Protein AF-A0A5K1A0P1-F1 (afdb_monomer)

Sequence (127 aa):
GPGVVVLVLSWIITLYTLWQMVEMHEMVPGKRFNRYHELGQYAFGEKLGLYIVVPQQLVVEVGVNIVYMVTGGKSLKKFHDTVCPNCKDIRLTYFIFIFASCHFVLSQLPNFNSISGVSLAAAVMSL

Organism: NCBI:txid210225

Mean predicted aligned error: 7.68 Å

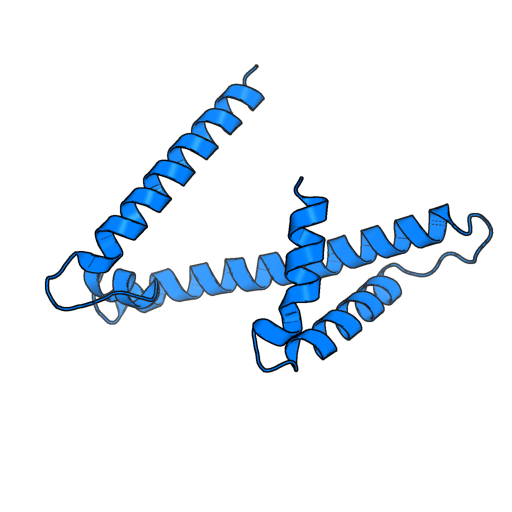InterPro domains:
  IPR013057 Amino acid transporter, transmembrane domain [PF01490] (2-127)

pLDDT: mean 85.06, std 8.01, range [60.72, 96.19]

Foldseek 3Di:
DVVVVVVVVVVVVVVVVVVVVVCLQCVDPPDGDPDQLSSQCVVPNVPPSNVVPVVVVVVVVVVVVVCCLLVQLVVVLVVVCVVCVPDDRDDSVVSSVVVVVVVVVVVPPPDPVVCVVVVVVVVVVVD

Structure (mmCIF, N/CA/C/O backbone):
data_AF-A0A5K1A0P1-F1
#
_entry.id   AF-A0A5K1A0P1-F1
#
loop_
_atom_site.group_PDB
_atom_site.id
_atom_site.type_symbol
_atom_site.label_atom_id
_atom_site.label_alt_id
_atom_site.label_comp_id
_atom_site.label_asym_id
_atom_site.label_entity_id
_atom_site.label_seq_id
_atom_site.pdbx_PDB_ins_code
_atom_site.Cartn_x
_atom_site.Cartn_y
_atom_site.Cartn_z
_atom_site.occupancy
_atom_site.B_iso_or_equiv
_atom_site.auth_seq_id
_atom_site.auth_comp_id
_atom_site.auth_asym_id
_atom_site.auth_atom_id
_atom_site.pdbx_PDB_model_num
ATOM 1 N N . GLY A 1 1 ? -13.623 18.992 -11.807 1.00 87.44 1 GLY A N 1
ATOM 2 C CA . GLY A 1 1 ? -12.837 19.876 -10.916 1.00 87.44 1 GLY A CA 1
ATOM 3 C C . GLY A 1 1 ? -11.395 19.397 -10.819 1.00 87.44 1 GLY A C 1
ATOM 4 O O . GLY A 1 1 ? -11.119 18.317 -11.334 1.00 87.44 1 GLY A O 1
ATOM 5 N N . PRO A 1 2 ? -10.491 20.144 -10.159 1.00 92.38 2 PRO A N 1
ATOM 6 C CA . PRO A 1 2 ? -9.060 19.818 -10.099 1.00 92.38 2 PRO A CA 1
ATOM 7 C C . PRO A 1 2 ? -8.776 18.432 -9.500 1.00 92.38 2 PRO A C 1
ATOM 9 O O . PRO A 1 2 ? -7.917 17.722 -10.006 1.00 92.38 2 PRO A O 1
ATOM 12 N N . GLY A 1 3 ? -9.561 17.984 -8.510 1.00 93.94 3 GLY A N 1
ATOM 13 C CA . GLY A 1 3 ? -9.422 16.635 -7.944 1.00 93.94 3 GLY A CA 1
ATOM 14 C C . GLY A 1 3 ? -9.668 15.510 -8.958 1.00 93.94 3 GLY A C 1
ATOM 15 O O . GLY A 1 3 ? -8.906 14.553 -9.008 1.00 93.94 3 GLY A O 1
ATOM 16 N N . VAL A 1 4 ? -10.675 15.655 -9.826 1.00 94.94 4 VAL A N 1
ATOM 17 C CA . VAL A 1 4 ? -10.962 14.668 -10.886 1.00 94.94 4 VAL A CA 1
ATOM 18 C C . VAL A 1 4 ? -9.819 14.617 -11.898 1.00 94.94 4 VAL A C 1
ATOM 20 O O . VAL A 1 4 ? -9.417 13.536 -12.310 1.00 94.94 4 VAL A O 1
ATOM 23 N N . VAL A 1 5 ? -9.255 15.775 -12.255 1.00 95.56 5 VAL A N 1
ATOM 24 C CA . VAL A 1 5 ? -8.111 15.853 -13.176 1.00 95.56 5 VAL A CA 1
ATOM 25 C C . VAL A 1 5 ? -6.899 15.121 -12.598 1.00 95.56 5 VAL A C 1
ATOM 27 O O . VAL A 1 5 ? -6.297 14.308 -13.291 1.00 95.56 5 VAL A O 1
ATOM 30 N N . VAL A 1 6 ? -6.571 15.347 -11.321 1.00 96.19 6 VAL A N 1
ATOM 31 C CA . VAL A 1 6 ? -5.452 14.660 -10.653 1.00 96.19 6 VAL A CA 1
ATOM 32 C C . VAL A 1 6 ? -5.684 13.150 -10.576 1.00 96.19 6 VAL A C 1
ATOM 34 O O . VAL A 1 6 ? -4.758 12.389 -10.842 1.00 96.19 6 VAL A O 1
ATOM 37 N N . LEU A 1 7 ? -6.908 12.703 -10.276 1.00 95.19 7 LEU A N 1
ATOM 38 C CA . LEU A 1 7 ? -7.235 11.274 -10.243 1.00 95.19 7 LEU A CA 1
ATOM 39 C C . LEU A 1 7 ? -7.059 10.621 -11.618 1.00 95.19 7 LEU A C 1
ATOM 41 O O . LEU A 1 7 ? -6.382 9.600 -11.720 1.00 95.19 7 LEU A O 1
ATOM 45 N N . VAL A 1 8 ? -7.584 11.237 -12.680 1.00 95.88 8 VAL A N 1
ATOM 46 C CA . VAL A 1 8 ? -7.430 10.726 -14.051 1.00 95.88 8 VAL A CA 1
ATOM 47 C C . VAL A 1 8 ? -5.957 10.680 -14.459 1.00 95.88 8 VAL A C 1
ATOM 49 O O . VAL A 1 8 ? -5.499 9.663 -14.972 1.00 95.88 8 VAL A O 1
ATOM 52 N N . LEU A 1 9 ? -5.189 11.737 -14.182 1.00 95.94 9 LEU A N 1
ATOM 53 C CA . LEU A 1 9 ? -3.753 11.764 -14.469 1.00 95.94 9 LEU A CA 1
ATOM 54 C C . LEU A 1 9 ? -2.991 10.687 -13.694 1.00 95.94 9 LEU A C 1
ATOM 56 O O . LEU A 1 9 ? -2.176 9.986 -14.285 1.00 95.94 9 LEU A O 1
ATOM 60 N N . SER A 1 10 ? -3.272 10.521 -12.398 1.00 95.06 10 SER A N 1
ATOM 61 C CA . SER A 1 10 ? -2.634 9.483 -11.583 1.00 95.06 10 SER A CA 1
ATOM 62 C C . SER A 1 10 ? -2.888 8.091 -12.154 1.00 95.06 10 SER A C 1
ATOM 64 O O . SER A 1 10 ? -1.951 7.314 -12.297 1.00 95.06 10 SER A O 1
ATOM 66 N N . TRP A 1 11 ? -4.119 7.818 -12.586 1.00 95.50 11 TRP A N 1
ATOM 67 C CA . TRP A 1 11 ? -4.496 6.544 -13.180 1.00 95.50 11 TRP A CA 1
ATOM 68 C C . TRP A 1 11 ? -3.784 6.287 -14.514 1.00 95.50 11 TRP A C 1
ATOM 70 O O . TRP A 1 11 ? -3.254 5.196 -14.717 1.00 95.50 11 TRP A O 1
ATOM 80 N N . ILE A 1 12 ? -3.688 7.297 -15.389 1.00 96.19 12 ILE A N 1
ATOM 81 C CA . ILE A 1 12 ? -2.927 7.203 -16.648 1.00 96.19 12 ILE A CA 1
ATOM 82 C C . ILE A 1 12 ? -1.452 6.897 -16.364 1.00 96.19 12 ILE A C 1
ATOM 84 O O . ILE A 1 12 ? -0.882 6.000 -16.983 1.00 96.19 12 ILE A O 1
ATOM 88 N N . ILE A 1 13 ? -0.840 7.611 -15.414 1.00 95.75 13 ILE A N 1
ATOM 89 C CA . ILE A 1 13 ? 0.558 7.390 -15.026 1.00 95.75 13 ILE A CA 1
ATOM 90 C C . ILE A 1 13 ? 0.738 5.970 -14.482 1.00 95.75 13 ILE A C 1
ATOM 92 O O . ILE A 1 13 ? 1.684 5.294 -14.875 1.00 95.75 13 ILE A O 1
ATOM 96 N N . THR A 1 14 ? -0.169 5.490 -13.627 1.00 94.25 14 THR A N 1
ATOM 97 C CA . THR A 1 14 ? -0.127 4.121 -13.094 1.00 94.25 14 THR A CA 1
ATOM 98 C C . THR A 1 14 ? -0.234 3.072 -14.197 1.00 94.25 14 THR A C 1
ATOM 100 O O . THR A 1 14 ? 0.529 2.111 -14.193 1.00 94.25 14 THR A O 1
ATOM 103 N N . LEU A 1 15 ? -1.135 3.239 -15.167 1.00 92.75 15 LEU A N 1
ATOM 104 C CA . LEU A 1 15 ? -1.229 2.310 -16.295 1.00 92.75 15 LEU A CA 1
ATOM 105 C C . LEU A 1 15 ? 0.034 2.316 -17.153 1.00 92.75 15 LEU A C 1
ATOM 107 O O . LEU A 1 15 ? 0.514 1.253 -17.547 1.00 92.75 15 LEU A O 1
ATOM 111 N N . TYR A 1 16 ? 0.587 3.498 -17.419 1.00 93.56 16 TYR A N 1
ATOM 112 C CA . TYR A 1 16 ? 1.811 3.632 -18.196 1.00 93.56 16 TYR A CA 1
ATOM 113 C C . TYR A 1 16 ? 3.001 2.954 -17.504 1.00 93.56 16 TYR A C 1
ATOM 115 O O . TYR A 1 16 ? 3.742 2.207 -18.140 1.00 93.56 16 TYR A O 1
ATOM 123 N N . THR A 1 17 ? 3.170 3.148 -16.193 1.00 91.50 17 THR A N 1
ATOM 124 C CA . THR A 1 17 ? 4.261 2.504 -15.449 1.00 91.50 17 THR A CA 1
ATOM 125 C C . THR A 1 17 ? 4.068 0.995 -15.326 1.00 91.50 17 THR A C 1
ATOM 127 O O . THR A 1 17 ? 5.052 0.264 -15.420 1.00 91.50 17 THR A O 1
ATOM 130 N N . LEU A 1 18 ? 2.829 0.509 -15.180 1.00 89.38 18 LEU A N 1
ATOM 131 C CA . LEU A 1 18 ? 2.522 -0.924 -15.227 1.00 89.38 18 LEU A CA 1
ATOM 132 C C . LEU A 1 18 ? 2.903 -1.533 -16.577 1.00 89.38 18 LEU A C 1
ATOM 134 O O . LEU A 1 18 ? 3.560 -2.571 -16.610 1.00 89.38 18 LEU A O 1
ATOM 138 N N . TRP A 1 19 ? 2.544 -0.877 -17.680 1.00 88.69 19 TRP A N 1
ATOM 139 C CA . TRP A 1 19 ? 2.928 -1.326 -19.016 1.00 88.69 19 TRP A CA 1
ATOM 140 C C . TRP A 1 19 ? 4.452 -1.351 -19.185 1.00 88.69 19 TRP A C 1
ATOM 142 O O . TRP A 1 19 ? 5.007 -2.362 -19.610 1.00 88.69 19 TRP A O 1
ATOM 152 N N . GLN A 1 20 ? 5.144 -0.295 -18.747 1.00 87.00 20 GLN A N 1
ATOM 153 C CA . GLN A 1 20 ? 6.606 -0.239 -18.784 1.00 87.00 20 GLN A CA 1
ATOM 154 C C . GLN A 1 20 ? 7.240 -1.380 -17.976 1.00 87.00 20 GLN A C 1
ATOM 156 O O . GLN A 1 20 ? 8.235 -1.958 -18.397 1.00 87.00 20 GLN A O 1
ATOM 161 N N . MET A 1 21 ? 6.675 -1.734 -16.822 1.00 84.62 21 MET A N 1
ATOM 162 C CA . MET A 1 21 ? 7.167 -2.857 -16.024 1.00 84.62 21 MET A CA 1
ATOM 163 C C . MET A 1 21 ? 7.012 -4.210 -16.712 1.00 84.62 21 MET A C 1
ATOM 165 O O . MET A 1 21 ? 7.900 -5.048 -16.573 1.00 84.62 21 MET A O 1
ATOM 169 N N . VAL A 1 22 ? 5.913 -4.421 -17.440 1.00 84.50 22 VAL A N 1
ATOM 170 C CA . VAL A 1 22 ? 5.705 -5.642 -18.231 1.00 84.50 22 VAL A CA 1
ATOM 171 C C . VAL A 1 22 ? 6.747 -5.734 -19.342 1.00 84.50 22 VAL A C 1
ATOM 173 O O . VAL A 1 22 ? 7.366 -6.778 -19.494 1.00 84.50 22 VAL A O 1
ATOM 176 N N . GLU A 1 23 ? 7.012 -4.640 -20.054 1.00 83.94 23 GLU A N 1
ATOM 177 C CA . GLU A 1 23 ? 8.021 -4.625 -21.120 1.00 83.94 23 GLU A CA 1
ATOM 178 C C . GLU A 1 23 ? 9.443 -4.850 -20.572 1.00 83.94 23 GLU A C 1
ATOM 180 O O . GLU A 1 23 ? 10.236 -5.612 -21.121 1.00 83.94 23 GLU A O 1
ATOM 185 N N . MET A 1 24 ? 9.773 -4.231 -19.433 1.00 80.25 24 MET A N 1
ATOM 186 C CA . MET A 1 24 ? 11.090 -4.380 -18.804 1.00 80.25 24 MET A CA 1
ATOM 187 C C . MET A 1 24 ? 11.338 -5.784 -18.231 1.00 80.25 24 MET A C 1
ATOM 189 O O . MET A 1 24 ? 12.488 -6.147 -17.975 1.00 80.25 24 MET A O 1
ATOM 193 N N . HIS A 1 25 ? 10.288 -6.581 -18.032 1.00 78.69 25 HIS A N 1
ATOM 194 C CA . HIS A 1 25 ? 10.379 -7.940 -17.499 1.00 78.69 25 HIS A CA 1
ATOM 195 C C . HIS A 1 25 ? 11.161 -8.890 -18.421 1.00 78.69 25 HIS A C 1
ATOM 197 O O . HIS A 1 25 ? 11.899 -9.748 -17.925 1.00 78.69 25 HIS A O 1
ATOM 203 N N . GLU A 1 26 ? 11.073 -8.672 -19.739 1.00 78.50 26 GLU A N 1
ATOM 204 C CA . GLU A 1 26 ? 11.757 -9.441 -20.792 1.00 78.50 26 GLU A CA 1
ATOM 205 C C . GLU A 1 26 ? 12.658 -8.560 -21.680 1.00 78.50 26 GLU A C 1
ATOM 207 O O . GLU A 1 26 ? 12.921 -8.879 -22.837 1.00 78.50 26 GLU A O 1
ATOM 212 N N . MET A 1 27 ? 13.197 -7.464 -21.131 1.00 75.06 27 MET A N 1
ATOM 213 C CA . MET A 1 27 ? 14.071 -6.525 -21.857 1.00 75.06 27 MET A CA 1
ATOM 214 C C . MET A 1 27 ? 15.288 -7.189 -22.533 1.00 75.06 27 MET A C 1
ATOM 216 O O . MET A 1 27 ? 15.826 -6.655 -23.503 1.00 75.06 27 MET A O 1
ATOM 220 N N . VAL A 1 28 ? 15.759 -8.326 -22.011 1.00 75.25 28 VAL A N 1
ATOM 221 C CA . VAL A 1 28 ? 16.913 -9.060 -22.542 1.00 75.25 28 VAL A CA 1
ATOM 222 C C . VAL A 1 28 ? 16.479 -10.478 -22.923 1.00 75.25 28 VAL A C 1
ATOM 224 O O . VAL A 1 28 ? 15.989 -11.208 -22.053 1.00 75.25 28 VAL A O 1
ATOM 227 N N . PRO A 1 29 ? 16.702 -10.923 -24.177 1.00 72.06 29 PRO A N 1
ATOM 228 C CA . PRO A 1 29 ? 16.328 -12.268 -24.595 1.00 72.06 29 PRO A CA 1
ATOM 229 C C . PRO A 1 29 ? 17.053 -13.310 -23.733 1.00 72.06 29 PRO A C 1
ATOM 231 O O . PRO A 1 29 ? 18.280 -13.336 -23.658 1.00 72.06 29 PRO A O 1
ATOM 234 N N . GLY A 1 30 ? 16.278 -14.160 -23.056 1.00 73.31 30 GLY A N 1
ATOM 235 C CA . GLY A 1 30 ? 16.786 -15.236 -22.200 1.00 73.31 30 GLY A CA 1
ATOM 236 C C . GLY A 1 30 ? 16.962 -14.892 -20.714 1.00 73.31 30 GLY A C 1
ATOM 237 O O . GLY A 1 30 ? 17.324 -15.787 -19.950 1.00 73.31 30 GLY A O 1
ATOM 238 N N . LYS A 1 31 ? 16.677 -13.657 -20.265 1.00 72.31 31 LYS A N 1
ATOM 239 C CA . LYS A 1 31 ? 16.714 -13.290 -18.837 1.00 72.31 31 LYS A CA 1
ATOM 240 C C . LYS A 1 31 ? 15.405 -12.641 -18.392 1.00 72.31 31 LYS A C 1
ATOM 242 O O . LYS A 1 31 ? 15.052 -11.559 -18.840 1.00 72.31 31 LYS A O 1
ATOM 247 N N . ARG A 1 32 ? 14.721 -13.305 -17.460 1.00 75.19 32 ARG A N 1
ATOM 248 C CA . ARG A 1 32 ? 13.459 -12.853 -16.869 1.00 75.19 32 ARG A CA 1
ATOM 249 C C . ARG A 1 32 ? 13.733 -12.100 -15.572 1.00 75.19 32 ARG A C 1
ATOM 2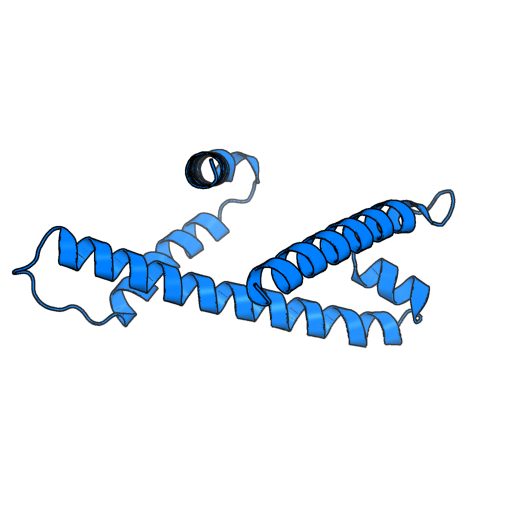51 O O . ARG A 1 32 ? 14.225 -12.703 -14.618 1.00 75.19 32 ARG A O 1
ATOM 258 N N . PHE A 1 33 ? 13.403 -10.814 -15.520 1.00 76.00 33 PHE A N 1
ATOM 259 C CA . PHE A 1 33 ? 13.584 -10.004 -14.315 1.00 76.00 33 PHE A CA 1
ATOM 260 C C . PHE A 1 33 ? 12.327 -10.045 -13.447 1.00 76.00 33 PHE A C 1
ATOM 262 O O . PHE A 1 33 ? 11.409 -9.252 -13.620 1.00 76.00 33 PHE A O 1
ATOM 269 N N . ASN A 1 34 ? 12.266 -10.975 -12.494 1.00 70.75 34 ASN A N 1
ATOM 270 C CA . ASN A 1 34 ? 11.066 -11.163 -11.673 1.00 70.75 34 ASN A CA 1
ATOM 271 C C . ASN A 1 34 ? 10.982 -10.203 -10.482 1.00 70.75 34 ASN A C 1
ATOM 273 O O . ASN A 1 34 ? 9.908 -10.069 -9.895 1.00 70.75 34 ASN A O 1
ATOM 277 N N . ARG A 1 35 ? 12.089 -9.562 -10.087 1.00 78.06 35 ARG A N 1
ATOM 278 C CA . ARG A 1 35 ? 12.127 -8.697 -8.902 1.00 78.06 35 ARG A CA 1
ATOM 279 C C . ARG A 1 35 ? 12.617 -7.291 -9.228 1.00 78.06 35 ARG A C 1
ATOM 281 O O . ARG A 1 35 ? 13.578 -7.103 -9.967 1.00 78.06 35 ARG A O 1
ATOM 288 N N . TYR A 1 36 ? 12.017 -6.301 -8.568 1.00 71.06 36 TYR A N 1
ATOM 289 C CA . TYR A 1 36 ? 12.395 -4.888 -8.696 1.00 71.06 36 TYR A CA 1
ATOM 290 C C . TYR A 1 36 ? 13.873 -4.620 -8.399 1.00 71.06 36 TYR A C 1
ATOM 292 O O . TYR A 1 36 ? 14.481 -3.774 -9.050 1.00 71.06 36 TYR A O 1
ATOM 300 N N . HIS A 1 37 ? 14.472 -5.334 -7.441 1.00 76.44 37 HIS A N 1
ATOM 301 C CA . HIS A 1 37 ? 15.896 -5.165 -7.159 1.00 76.44 37 HIS A CA 1
ATOM 302 C C . HIS A 1 37 ? 16.773 -5.672 -8.315 1.00 76.44 37 HIS A C 1
ATOM 304 O O . HIS A 1 37 ? 17.815 -5.083 -8.565 1.00 76.44 37 HIS A O 1
ATOM 310 N N . GLU A 1 38 ? 16.358 -6.707 -9.057 1.00 78.50 38 GLU A N 1
ATOM 311 C CA . GLU A 1 38 ? 17.107 -7.234 -10.211 1.00 78.50 38 GLU A CA 1
ATOM 312 C C . GLU A 1 38 ? 17.069 -6.242 -11.379 1.00 78.50 38 GLU A C 1
ATOM 314 O O . GLU A 1 38 ? 18.093 -5.992 -12.012 1.00 78.50 38 GLU A O 1
ATOM 319 N N . LEU A 1 39 ? 15.907 -5.619 -11.605 1.00 79.19 39 LEU A N 1
ATOM 320 C CA . LEU A 1 39 ? 15.735 -4.502 -12.541 1.00 79.19 39 LEU A CA 1
ATOM 321 C C . LEU A 1 39 ? 16.597 -3.298 -12.146 1.00 79.19 39 LEU A C 1
ATOM 323 O O . LEU A 1 39 ? 17.306 -2.738 -12.980 1.00 79.19 39 LEU A O 1
ATOM 327 N N . GLY A 1 40 ? 16.584 -2.929 -10.863 1.00 78.12 40 GLY A N 1
ATOM 328 C CA . GLY A 1 40 ? 17.412 -1.845 -10.337 1.00 78.12 40 GLY A CA 1
ATOM 329 C C . GLY A 1 40 ? 18.905 -2.118 -10.507 1.00 78.12 40 GLY A C 1
ATOM 330 O O . GLY A 1 40 ? 19.652 -1.232 -10.914 1.00 78.12 40 GLY A O 1
ATOM 331 N N . GLN A 1 41 ? 19.343 -3.349 -10.242 1.00 80.62 41 GLN A N 1
ATOM 332 C CA . GLN A 1 41 ? 20.730 -3.776 -10.431 1.00 80.62 41 GLN A CA 1
ATOM 333 C C . GLN A 1 41 ? 21.149 -3.774 -11.902 1.00 80.62 41 GLN A C 1
ATOM 335 O O . GLN A 1 41 ? 22.295 -3.444 -12.199 1.00 80.62 41 GLN A O 1
ATOM 340 N N . TYR A 1 42 ? 20.236 -4.097 -12.819 1.00 80.88 42 TYR A N 1
ATOM 341 C CA . TYR A 1 42 ? 20.492 -4.008 -14.254 1.00 80.88 42 TYR A CA 1
ATOM 342 C C . TYR A 1 42 ? 20.614 -2.553 -14.734 1.00 80.88 42 TYR A C 1
ATOM 344 O O . TYR A 1 42 ? 21.542 -2.230 -15.467 1.00 80.88 42 TYR A O 1
ATOM 352 N N . ALA A 1 43 ? 19.726 -1.660 -14.285 1.00 81.12 43 ALA A N 1
ATOM 353 C CA . ALA A 1 43 ? 19.698 -0.267 -14.736 1.00 81.12 43 ALA A CA 1
ATOM 354 C C . ALA A 1 43 ? 20.787 0.621 -14.101 1.00 81.12 43 ALA A C 1
ATOM 356 O O . ALA A 1 43 ? 21.338 1.494 -14.767 1.00 81.12 43 ALA A O 1
ATOM 357 N N . PHE A 1 44 ? 21.098 0.415 -12.818 1.00 79.38 44 PHE A N 1
ATOM 358 C CA . PHE A 1 44 ? 21.990 1.286 -12.038 1.00 79.38 44 PHE A CA 1
ATOM 359 C C . PHE A 1 44 ? 23.286 0.595 -11.580 1.00 79.38 44 PHE A C 1
ATOM 361 O O . PHE A 1 44 ? 24.130 1.226 -10.945 1.00 79.38 44 PHE A O 1
ATOM 368 N N . GLY A 1 45 ? 23.466 -0.692 -11.893 1.00 83.69 45 GLY A N 1
ATOM 369 C CA . GLY A 1 45 ? 24.602 -1.512 -11.465 1.00 83.69 45 GLY A CA 1
ATOM 370 C C . GLY A 1 45 ? 24.339 -2.300 -10.174 1.00 83.69 45 GLY A C 1
ATOM 371 O O . GLY A 1 45 ? 23.503 -1.929 -9.347 1.00 83.69 45 GLY A O 1
ATOM 372 N N . GLU A 1 46 ? 25.090 -3.391 -9.974 1.00 77.56 46 GLU A N 1
ATOM 373 C CA . GLU A 1 46 ? 24.826 -4.409 -8.937 1.00 77.56 46 GLU A CA 1
ATOM 374 C C . GLU A 1 46 ? 24.734 -3.870 -7.503 1.00 77.56 46 GLU A C 1
ATOM 376 O O . GLU A 1 46 ? 23.946 -4.378 -6.702 1.00 77.56 46 GLU A O 1
ATOM 381 N N . LYS A 1 47 ? 25.530 -2.849 -7.166 1.00 80.25 47 LYS A N 1
ATOM 382 C CA . LYS A 1 47 ? 25.553 -2.261 -5.818 1.00 80.25 47 LYS A CA 1
ATOM 383 C C . LYS A 1 47 ? 24.586 -1.089 -5.692 1.00 80.25 47 LYS A C 1
ATOM 385 O O . LYS A 1 47 ? 23.788 -1.054 -4.761 1.00 80.25 47 LYS A O 1
ATOM 390 N N . LEU A 1 48 ? 24.635 -0.144 -6.632 1.00 80.94 48 LEU A N 1
ATOM 391 C CA . LEU A 1 48 ? 23.860 1.095 -6.545 1.00 80.94 48 LEU A CA 1
ATOM 392 C C . LEU A 1 48 ? 22.352 0.835 -6.688 1.00 80.94 48 LEU A C 1
ATOM 394 O O . LEU A 1 48 ? 21.564 1.379 -5.919 1.00 80.94 48 LEU A O 1
ATOM 398 N N . GLY A 1 49 ? 21.955 -0.056 -7.602 1.00 81.56 49 GLY A N 1
ATOM 399 C CA . GLY A 1 49 ? 20.553 -0.428 -7.798 1.00 81.56 49 GLY A CA 1
ATOM 400 C C . GLY A 1 49 ? 19.920 -1.067 -6.563 1.00 81.56 49 GLY A C 1
ATOM 401 O O . GLY A 1 49 ? 18.789 -0.744 -6.205 1.00 81.56 49 GLY A O 1
ATOM 402 N N . LEU A 1 50 ? 20.673 -1.915 -5.860 1.00 82.44 50 LEU A N 1
ATOM 403 C CA . LEU A 1 50 ? 20.208 -2.555 -4.631 1.00 82.44 50 LEU A CA 1
ATOM 404 C C . LEU A 1 50 ? 20.016 -1.532 -3.496 1.00 82.44 50 LEU A C 1
ATOM 406 O O . LEU A 1 50 ? 18.978 -1.537 -2.838 1.00 82.44 50 LEU A O 1
ATOM 410 N N . TYR A 1 51 ? 20.977 -0.620 -3.305 1.00 84.69 51 TYR A N 1
ATOM 411 C CA . TYR A 1 51 ? 20.910 0.411 -2.261 1.00 84.69 51 TYR A CA 1
ATOM 412 C C . TYR A 1 51 ? 19.817 1.459 -2.483 1.00 84.69 51 TYR A C 1
ATOM 414 O O . TYR A 1 51 ? 19.398 2.086 -1.518 1.00 84.69 51 TYR A O 1
ATOM 422 N N . ILE A 1 52 ? 19.349 1.665 -3.714 1.00 85.44 52 ILE A N 1
ATOM 423 C CA . ILE A 1 52 ? 18.262 2.612 -3.997 1.00 85.44 52 ILE A CA 1
ATOM 424 C C . ILE A 1 52 ? 16.898 1.924 -3.872 1.00 85.44 52 ILE A C 1
ATOM 426 O O . ILE A 1 52 ? 16.001 2.435 -3.202 1.00 85.44 52 ILE A O 1
ATOM 430 N N . VAL A 1 53 ? 16.730 0.757 -4.502 1.00 86.31 53 VAL A N 1
ATOM 431 C CA . VAL A 1 53 ? 15.417 0.105 -4.613 1.00 86.31 53 VAL A CA 1
ATOM 432 C C . VAL A 1 53 ? 14.977 -0.519 -3.290 1.00 86.31 53 VAL A C 1
ATOM 434 O O . VAL A 1 53 ? 13.825 -0.352 -2.893 1.00 86.31 53 VAL A O 1
ATOM 437 N N . VAL A 1 54 ? 15.876 -1.203 -2.577 1.00 88.31 54 VAL A N 1
ATOM 438 C CA . VAL A 1 54 ? 15.504 -1.955 -1.367 1.00 88.31 54 VAL A CA 1
ATOM 439 C C . VAL A 1 54 ? 15.015 -1.042 -0.235 1.00 88.31 54 VAL A C 1
ATOM 441 O O . VAL A 1 54 ? 13.962 -1.340 0.329 1.00 88.31 54 VAL A O 1
ATOM 444 N N . PRO A 1 55 ? 15.674 0.089 0.095 1.00 91.56 55 PRO A N 1
ATOM 445 C CA . PRO A 1 55 ? 15.157 0.983 1.130 1.00 91.56 55 PRO A CA 1
ATOM 446 C C . PRO A 1 55 ? 13.781 1.552 0.791 1.00 91.56 55 PRO A C 1
ATOM 448 O O . PRO A 1 55 ? 12.920 1.615 1.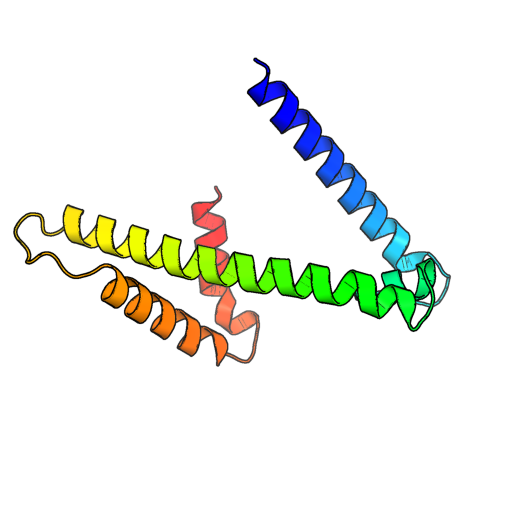664 1.00 91.56 55 PRO A O 1
ATOM 451 N N . GLN A 1 56 ? 13.543 1.907 -0.476 1.00 89.62 56 GLN A N 1
ATOM 452 C CA . GLN A 1 56 ? 12.242 2.409 -0.912 1.00 89.62 56 GLN A CA 1
ATOM 453 C C . GLN A 1 56 ? 11.144 1.349 -0.741 1.00 89.62 56 GLN A C 1
ATOM 455 O O . GLN A 1 56 ? 10.064 1.663 -0.241 1.00 89.62 56 GLN A O 1
ATOM 460 N N . GLN A 1 57 ? 11.418 0.096 -1.115 1.00 89.00 57 GLN A N 1
ATOM 461 C CA . GLN A 1 57 ? 10.477 -1.011 -0.925 1.00 89.00 57 GLN A CA 1
ATOM 462 C C . GLN A 1 57 ? 10.170 -1.243 0.555 1.00 89.00 57 GLN A C 1
ATOM 464 O O . GLN A 1 57 ? 9.003 -1.289 0.932 1.00 89.00 57 GLN A O 1
ATOM 469 N N . LEU A 1 58 ? 11.200 -1.291 1.404 1.00 91.69 58 LEU A N 1
ATOM 470 C CA . LEU A 1 58 ? 11.033 -1.496 2.843 1.00 91.69 58 LEU A CA 1
ATOM 471 C C . LEU A 1 58 ? 10.210 -0.382 3.496 1.00 91.69 58 LEU A C 1
ATOM 473 O O . LEU A 1 58 ? 9.328 -0.665 4.304 1.00 91.69 58 LEU A O 1
ATOM 477 N N . VAL A 1 59 ? 10.462 0.882 3.143 1.00 95.12 59 VAL A N 1
ATOM 478 C CA . VAL A 1 59 ? 9.693 2.018 3.674 1.00 95.12 59 VAL A CA 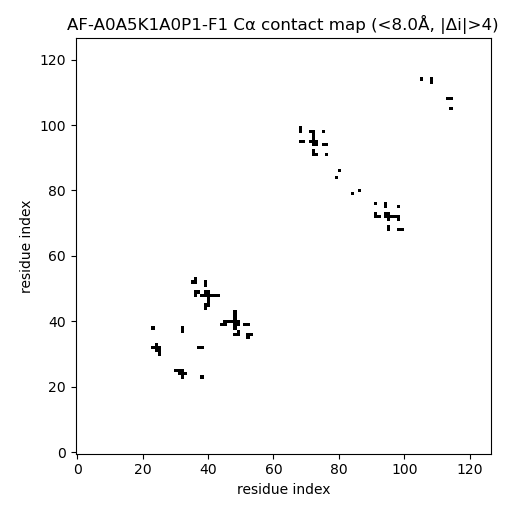1
ATOM 479 C C . VAL A 1 59 ? 8.214 1.893 3.306 1.00 95.12 59 VAL A C 1
ATOM 481 O O . VAL A 1 59 ? 7.352 2.093 4.164 1.00 95.12 59 VAL A O 1
ATOM 484 N N . VAL A 1 60 ? 7.908 1.529 2.057 1.00 93.12 60 VAL A N 1
ATOM 485 C CA . VAL A 1 60 ? 6.524 1.351 1.597 1.00 93.12 60 VAL A CA 1
ATOM 486 C C . VAL A 1 60 ? 5.861 0.158 2.289 1.00 93.12 60 VAL A C 1
ATOM 488 O O . VAL A 1 60 ? 4.757 0.307 2.806 1.00 93.12 60 VAL A O 1
ATOM 491 N N . GLU A 1 61 ? 6.520 -0.997 2.362 1.00 91.19 61 GLU A N 1
ATOM 492 C CA . GLU A 1 61 ? 5.971 -2.207 2.990 1.00 91.19 61 GLU A CA 1
ATOM 493 C C . GLU A 1 61 ? 5.694 -2.011 4.487 1.00 91.19 61 GLU A C 1
ATOM 495 O O . GLU A 1 61 ? 4.600 -2.315 4.971 1.00 91.19 61 GLU A O 1
ATOM 500 N N . VAL A 1 62 ? 6.652 -1.437 5.223 1.00 94.19 62 VAL A N 1
ATOM 501 C CA . VAL A 1 62 ? 6.495 -1.141 6.654 1.00 94.19 62 VAL A CA 1
ATOM 502 C C . VAL A 1 62 ? 5.402 -0.097 6.871 1.00 94.19 62 VAL A C 1
ATOM 504 O O . VAL A 1 62 ? 4.550 -0.271 7.746 1.00 94.19 62 VAL A O 1
ATOM 507 N N . GLY A 1 63 ? 5.383 0.965 6.060 1.00 94.88 63 GLY A N 1
ATOM 508 C CA . GLY A 1 63 ? 4.365 2.010 6.133 1.00 94.88 63 GLY A CA 1
ATOM 509 C C . GLY A 1 63 ? 2.954 1.465 5.907 1.00 94.88 63 GLY A C 1
ATOM 510 O O . GLY A 1 63 ? 2.055 1.728 6.708 1.00 94.88 63 GLY A O 1
ATOM 511 N N . VAL A 1 64 ? 2.7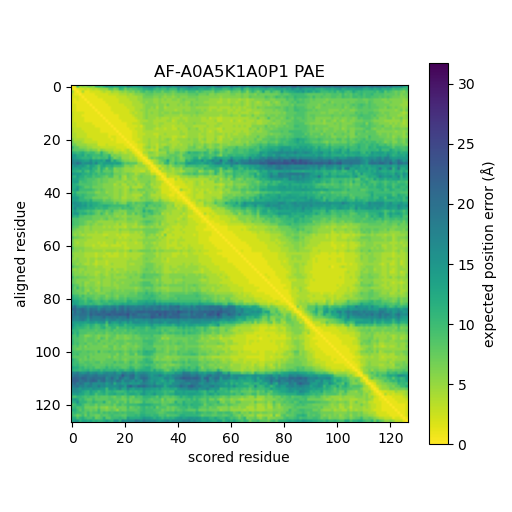66 0.650 4.866 1.00 94.06 64 VAL A N 1
ATOM 512 C CA . VAL A 1 64 ? 1.479 0.010 4.557 1.00 94.06 64 VAL A CA 1
ATOM 513 C C . VAL A 1 64 ? 1.029 -0.895 5.701 1.00 94.06 64 VAL A C 1
ATOM 515 O O . VAL A 1 64 ? -0.122 -0.798 6.127 1.00 94.06 64 VAL A O 1
ATOM 518 N N . ASN A 1 65 ? 1.925 -1.713 6.260 1.00 91.69 65 ASN A N 1
ATOM 519 C CA . ASN A 1 65 ? 1.578 -2.596 7.372 1.00 91.69 65 ASN A CA 1
ATOM 520 C C . ASN A 1 65 ? 1.093 -1.805 8.603 1.00 91.69 65 ASN A C 1
ATOM 522 O O . ASN A 1 65 ? 0.060 -2.131 9.186 1.00 91.69 65 ASN A O 1
ATOM 526 N N . ILE A 1 66 ? 1.774 -0.712 8.967 1.00 92.94 66 ILE A N 1
ATOM 527 C CA . ILE A 1 66 ? 1.356 0.150 10.087 1.00 92.94 66 ILE A CA 1
ATOM 528 C C . ILE A 1 66 ? -0.026 0.759 9.821 1.00 92.94 66 ILE A C 1
ATOM 530 O O . ILE A 1 66 ? -0.904 0.716 10.689 1.00 92.94 66 ILE A O 1
ATOM 534 N N . VAL A 1 67 ? -0.238 1.314 8.625 1.00 94.44 67 VAL A N 1
ATOM 535 C CA . VAL A 1 67 ? -1.512 1.945 8.255 1.00 94.44 67 VAL A CA 1
ATOM 536 C C . VAL A 1 67 ? -2.651 0.930 8.284 1.00 94.44 67 VAL A C 1
ATOM 538 O O . VAL A 1 67 ? -3.724 1.246 8.801 1.00 94.44 67 VAL A O 1
ATOM 541 N N . TYR A 1 68 ? -2.429 -0.292 7.802 1.00 91.06 68 TYR A N 1
ATOM 542 C CA . TYR A 1 68 ? -3.425 -1.362 7.846 1.00 91.06 68 TYR A CA 1
ATOM 543 C C . TYR A 1 68 ? -3.766 -1.784 9.273 1.00 91.06 68 TYR A C 1
ATOM 545 O O . TYR A 1 68 ? -4.948 -1.865 9.600 1.00 91.06 68 TYR A O 1
ATOM 553 N N . MET A 1 69 ? -2.776 -1.952 10.152 1.00 92.69 69 MET A N 1
ATOM 554 C CA . MET A 1 69 ? -3.021 -2.298 11.559 1.00 92.69 69 MET A CA 1
ATOM 555 C C . MET A 1 69 ? -3.852 -1.226 12.279 1.00 92.69 69 MET A C 1
ATOM 557 O O . MET A 1 69 ? -4.821 -1.537 12.977 1.00 92.69 69 MET A O 1
ATOM 561 N N . VAL A 1 70 ? -3.515 0.053 12.084 1.00 93.06 70 VAL A N 1
ATOM 562 C CA . VAL A 1 70 ? -4.234 1.174 12.709 1.00 93.06 70 VAL A CA 1
ATOM 563 C C . VAL A 1 70 ? -5.638 1.329 12.126 1.00 93.06 70 VAL A C 1
ATOM 565 O O . VAL A 1 70 ? -6.592 1.555 12.872 1.00 93.06 70 VAL A O 1
ATOM 568 N N . THR A 1 71 ? -5.780 1.213 10.807 1.00 93.38 71 THR A N 1
ATOM 569 C CA . THR A 1 71 ? -7.071 1.358 10.123 1.00 93.38 71 THR A CA 1
ATOM 570 C C . THR A 1 71 ? -8.001 0.201 10.472 1.00 93.38 71 THR A C 1
ATOM 572 O O . THR A 1 71 ? -9.140 0.448 10.856 1.00 93.38 71 THR A O 1
ATOM 575 N N . GLY A 1 72 ? -7.506 -1.040 10.455 1.00 91.88 72 GLY A N 1
ATOM 576 C CA . GLY A 1 72 ? -8.253 -2.227 10.873 1.00 91.88 72 GLY A CA 1
ATOM 577 C C . GLY A 1 72 ? -8.735 -2.131 12.320 1.00 91.88 72 GLY A C 1
ATOM 578 O O . GLY A 1 72 ? -9.922 -2.317 12.591 1.00 91.88 72 GLY A O 1
ATOM 579 N N . GLY A 1 73 ? -7.857 -1.725 13.246 1.00 92.00 73 GLY A N 1
ATOM 580 C CA . GLY A 1 73 ? -8.232 -1.503 14.645 1.00 92.00 73 GLY A CA 1
ATOM 581 C C . GLY A 1 73 ? -9.286 -0.402 14.825 1.00 92.00 73 GLY A C 1
ATOM 582 O O . GLY A 1 73 ? -10.210 -0.557 15.624 1.00 92.00 73 GLY A O 1
ATOM 583 N N . LYS A 1 74 ? -9.200 0.695 14.058 1.00 91.88 74 LYS A N 1
ATOM 584 C CA . LYS A 1 74 ? -10.215 1.766 14.066 1.00 91.88 74 LYS A CA 1
ATOM 585 C C . LYS A 1 74 ? -11.558 1.286 13.523 1.00 91.88 74 LYS A C 1
ATOM 587 O O . LYS A 1 74 ? -12.584 1.595 14.127 1.00 91.88 74 LYS A O 1
ATOM 592 N N . SER A 1 75 ? -11.557 0.523 12.433 1.00 91.88 75 SER A N 1
ATOM 593 C CA . SER A 1 75 ? -12.771 -0.061 11.857 1.00 91.88 75 SER A CA 1
ATOM 594 C C . SER A 1 75 ? -13.448 -1.019 12.837 1.00 91.88 75 SER A C 1
ATOM 596 O O . SER A 1 75 ? -14.658 -0.932 13.035 1.00 91.88 75 SER A O 1
ATOM 598 N N . LEU A 1 76 ? -12.675 -1.867 13.524 1.00 90.44 76 LEU A N 1
ATOM 599 C CA . LEU A 1 76 ? -13.205 -2.799 14.520 1.00 90.44 76 LEU A CA 1
ATOM 600 C C . LEU A 1 76 ? -13.779 -2.071 15.743 1.00 90.44 76 LEU A C 1
ATOM 602 O O . LEU A 1 76 ? -14.866 -2.417 16.206 1.00 90.44 76 LEU A O 1
ATOM 606 N N . LYS A 1 77 ? -13.100 -1.017 16.219 1.00 89.38 77 LYS A N 1
ATOM 607 C CA . LYS A 1 77 ? -13.640 -0.148 17.272 1.00 89.38 77 LYS A CA 1
ATOM 608 C C . LYS A 1 77 ? -14.966 0.478 16.834 1.00 89.38 77 LYS A C 1
ATOM 610 O O . LYS A 1 77 ? -15.948 0.408 17.563 1.00 89.38 77 LYS A O 1
ATOM 615 N N . LYS A 1 78 ? -15.021 1.040 15.623 1.00 88.38 78 LYS A N 1
ATOM 616 C CA . LYS A 1 78 ? -16.239 1.676 15.109 1.00 88.38 78 LYS A CA 1
ATOM 617 C C . LYS A 1 78 ? -17.398 0.685 14.989 1.00 88.38 78 LYS A C 1
ATOM 619 O O . LYS A 1 78 ? -18.534 1.048 15.289 1.00 88.38 78 LYS A O 1
ATOM 624 N N . PHE A 1 79 ? -17.119 -0.551 14.581 1.00 89.00 79 PHE A N 1
ATOM 625 C CA . PHE A 1 79 ? -18.109 -1.623 14.542 1.00 89.00 79 PHE A CA 1
ATOM 626 C C . PHE A 1 79 ? -18.642 -1.952 15.943 1.00 89.00 79 PHE A C 1
ATOM 628 O O . PHE A 1 79 ? -19.855 -1.963 16.143 1.00 89.00 79 PHE A O 1
ATOM 635 N N . HIS A 1 80 ? -17.753 -2.127 16.925 1.00 86.69 80 HIS A N 1
ATOM 636 C CA . HIS A 1 80 ? -18.132 -2.354 18.322 1.00 86.69 80 HIS A CA 1
ATOM 637 C C . HIS A 1 80 ? -19.025 -1.231 18.871 1.00 86.69 80 HIS A C 1
ATOM 639 O O . HIS A 1 80 ? -20.092 -1.508 19.416 1.00 86.69 80 HIS A O 1
ATOM 645 N N . ASP A 1 81 ? -18.639 0.027 18.651 1.00 87.25 81 ASP A N 1
ATOM 646 C CA . ASP A 1 81 ? -19.393 1.198 19.119 1.00 87.25 81 ASP A CA 1
ATOM 647 C C . ASP A 1 81 ? -20.778 1.307 18.450 1.00 87.25 81 ASP A C 1
ATOM 649 O O . ASP A 1 81 ? -21.709 1.870 19.021 1.00 87.25 81 ASP A O 1
ATOM 653 N N . THR A 1 82 ? -20.929 0.760 17.240 1.00 87.00 82 THR A N 1
ATOM 654 C CA . THR A 1 82 ? -22.202 0.755 16.502 1.00 87.00 82 THR A CA 1
ATOM 655 C C . THR A 1 82 ? -23.132 -0.363 16.978 1.00 87.00 82 THR A C 1
ATOM 657 O O . THR A 1 82 ? -24.337 -0.153 17.082 1.00 87.00 82 THR A O 1
ATOM 660 N N . VAL A 1 83 ? -22.591 -1.548 17.279 1.00 87.62 83 VAL A N 1
ATOM 661 C CA . VAL A 1 83 ? -23.377 -2.714 17.722 1.00 87.62 83 VAL A CA 1
ATOM 662 C C . VAL A 1 83 ? -23.757 -2.617 19.203 1.00 87.62 83 VAL A C 1
ATOM 664 O O . VAL A 1 83 ? -24.847 -3.040 19.581 1.00 87.62 83 VAL A O 1
ATOM 667 N N . CYS A 1 84 ? -22.893 -2.043 20.044 1.00 81.38 84 CYS A N 1
ATOM 668 C CA . CYS A 1 84 ? -23.155 -1.856 21.468 1.00 81.38 84 CYS A CA 1
ATOM 669 C C . CYS A 1 84 ? -22.871 -0.407 21.911 1.00 81.38 84 CYS A C 1
ATOM 671 O O . CYS A 1 84 ? -21.817 -0.131 22.488 1.00 81.38 84 CYS A O 1
ATOM 673 N N . PRO A 1 85 ? -23.823 0.525 21.717 1.00 74.94 85 PRO A N 1
ATOM 674 C CA . PRO A 1 85 ? -23.632 1.937 22.063 1.00 74.94 85 PRO A CA 1
ATOM 675 C C . PRO A 1 85 ? -23.496 2.199 23.575 1.00 74.94 85 PRO A C 1
ATOM 677 O O . PRO A 1 85 ? -22.975 3.237 23.967 1.00 74.94 85 PRO A O 1
ATOM 680 N N . ASN A 1 86 ? -23.936 1.261 24.426 1.00 76.62 86 ASN A N 1
ATOM 681 C CA . ASN A 1 86 ? -23.857 1.358 25.892 1.00 76.62 86 ASN A CA 1
ATOM 682 C C . ASN A 1 86 ? -22.705 0.537 26.504 1.00 76.62 86 ASN A C 1
ATOM 684 O O . ASN A 1 86 ? -22.615 0.413 27.727 1.00 76.62 86 ASN A O 1
ATOM 688 N N . CYS A 1 87 ? -21.845 -0.069 25.682 1.00 78.62 87 CYS A N 1
ATOM 689 C CA . CYS A 1 87 ? -20.688 -0.809 26.174 1.00 78.62 87 CYS A CA 1
ATOM 690 C C . CYS A 1 87 ? -19.585 0.140 26.669 1.00 78.62 87 CYS A C 1
ATOM 692 O O . CYS A 1 87 ? -19.502 1.306 26.286 1.00 78.62 87 CYS A O 1
ATOM 694 N N . LYS A 1 88 ? -18.708 -0.373 27.540 1.00 76.31 88 LYS A N 1
ATOM 695 C CA . LYS A 1 88 ? -17.563 0.385 28.059 1.00 76.31 88 LYS A CA 1
ATOM 696 C C . LYS A 1 88 ? -16.625 0.767 26.914 1.00 76.31 88 LYS A C 1
ATOM 698 O O . LYS A 1 88 ? -16.278 -0.088 26.104 1.00 76.31 88 LYS A O 1
ATOM 703 N N . ASP A 1 89 ? -16.173 2.019 26.891 1.00 76.56 89 ASP A N 1
ATOM 704 C CA . ASP A 1 89 ? -15.193 2.469 25.903 1.00 76.56 89 ASP A CA 1
ATOM 705 C C . ASP A 1 89 ? -13.855 1.749 26.137 1.00 76.56 89 ASP A C 1
ATOM 707 O O . ASP A 1 89 ? -13.214 1.872 27.189 1.00 76.56 89 ASP A O 1
ATOM 711 N N . ILE A 1 90 ? -13.461 0.939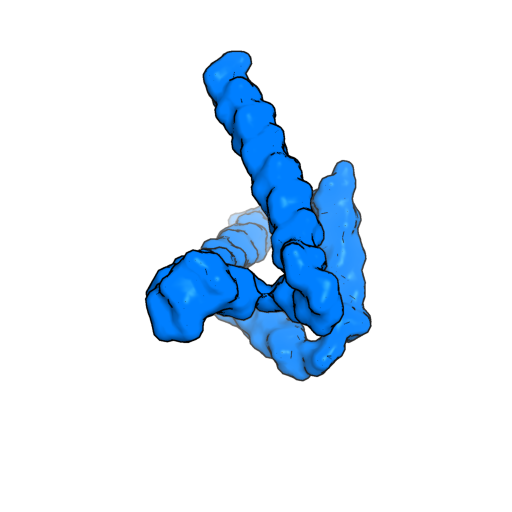 25.157 1.00 81.62 90 ILE A N 1
ATOM 712 C CA . ILE A 1 90 ? -12.205 0.199 25.152 1.00 81.62 90 ILE A CA 1
ATOM 713 C C . ILE A 1 90 ? -11.173 1.019 24.367 1.00 81.62 90 ILE A C 1
ATOM 715 O O . ILE A 1 90 ? -11.439 1.572 23.292 1.00 81.62 90 ILE A O 1
ATOM 719 N N . ARG A 1 91 ? -9.942 1.088 24.892 1.00 86.56 91 ARG A N 1
ATOM 720 C CA . ARG A 1 91 ? -8.840 1.780 24.208 1.00 86.56 91 ARG A CA 1
ATOM 721 C C . ARG A 1 91 ? -8.585 1.152 22.838 1.00 86.56 91 ARG A C 1
ATOM 723 O O . ARG A 1 91 ? -8.469 -0.066 22.724 1.00 86.56 91 ARG A O 1
ATOM 730 N N . LEU A 1 92 ? -8.391 2.003 21.826 1.00 86.88 92 LEU A N 1
ATOM 731 C CA . LEU A 1 92 ? -8.101 1.602 20.443 1.00 86.88 92 LEU A CA 1
ATOM 732 C C . LEU A 1 92 ? -6.949 0.587 20.348 1.00 86.88 92 LEU A C 1
ATOM 734 O O . LEU A 1 92 ? -6.993 -0.320 19.525 1.00 86.88 92 LEU A O 1
ATOM 738 N N . THR A 1 93 ? -5.950 0.707 21.225 1.00 88.50 93 THR A N 1
ATOM 739 C CA . THR A 1 93 ? -4.801 -0.199 21.307 1.00 88.50 93 THR A CA 1
ATOM 740 C C . THR A 1 93 ? -5.212 -1.669 21.418 1.00 88.50 93 THR A C 1
ATOM 742 O O . THR A 1 93 ? -4.605 -2.509 20.765 1.00 88.50 93 THR A O 1
ATOM 745 N N . TYR A 1 94 ? -6.267 -1.992 22.175 1.00 88.62 94 TYR A N 1
ATOM 746 C CA . TYR A 1 94 ? -6.740 -3.374 22.294 1.00 88.62 94 TYR A CA 1
ATOM 747 C C . TYR A 1 94 ? -7.334 -3.892 20.984 1.00 88.62 94 TYR A C 1
ATOM 749 O O . TYR A 1 94 ? -7.040 -5.015 20.589 1.00 88.62 94 TYR A O 1
ATOM 757 N N . PHE A 1 95 ? -8.100 -3.067 20.266 1.00 89.56 95 PHE A N 1
ATOM 758 C CA . PHE A 1 95 ? -8.629 -3.437 18.951 1.00 89.56 95 PHE A CA 1
ATOM 759 C C . PHE A 1 95 ? -7.519 -3.629 17.913 1.00 89.56 95 PHE A C 1
ATOM 761 O O . PHE A 1 95 ? -7.603 -4.545 17.099 1.00 89.56 95 PHE A O 1
ATOM 768 N N . ILE A 1 96 ? -6.452 -2.822 17.974 1.00 91.56 96 ILE A N 1
ATOM 769 C CA . ILE A 1 96 ? -5.260 -3.018 17.135 1.00 91.56 96 ILE A CA 1
ATOM 770 C C . ILE A 1 96 ? -4.588 -4.357 17.469 1.00 91.56 96 ILE A C 1
ATOM 772 O O . ILE A 1 96 ? -4.254 -5.097 16.552 1.00 91.56 96 ILE A O 1
ATOM 776 N N . PHE A 1 97 ? -4.434 -4.714 18.750 1.00 91.31 97 PHE A N 1
ATOM 777 C CA . PHE A 1 97 ? -3.862 -6.011 19.142 1.00 91.31 97 PHE A CA 1
ATOM 778 C C . PHE A 1 97 ? -4.711 -7.206 18.692 1.00 91.31 97 PHE A C 1
ATOM 780 O O . PHE A 1 97 ? -4.151 -8.208 18.255 1.00 91.31 97 PHE A O 1
ATOM 787 N N . ILE A 1 98 ? -6.042 -7.100 18.759 1.00 90.31 98 ILE A N 1
ATOM 788 C CA . ILE A 1 98 ? -6.958 -8.133 18.250 1.00 90.31 98 ILE A CA 1
ATOM 789 C C . ILE A 1 98 ? -6.802 -8.282 16.732 1.00 90.31 98 ILE A C 1
ATOM 791 O O . ILE A 1 98 ? -6.689 -9.391 16.223 1.00 90.31 98 ILE A O 1
ATOM 795 N N . PHE A 1 99 ? -6.749 -7.173 15.995 1.00 90.56 99 PHE A N 1
ATOM 796 C CA . PHE A 1 99 ? -6.541 -7.219 14.549 1.00 90.56 99 PHE A CA 1
ATOM 797 C C . PHE A 1 99 ? -5.158 -7.795 14.186 1.00 90.56 99 PHE A C 1
ATOM 799 O O . PHE A 1 99 ? -5.032 -8.624 13.282 1.00 90.56 99 PHE A O 1
ATOM 806 N N . ALA A 1 100 ? -4.126 -7.420 14.945 1.00 91.06 100 ALA A N 1
ATOM 807 C CA . ALA A 1 100 ? -2.768 -7.918 14.774 1.00 91.06 100 ALA A CA 1
ATOM 808 C C . ALA A 1 100 ? -2.645 -9.421 15.065 1.00 91.06 100 ALA A C 1
ATOM 810 O O . ALA A 1 100 ? -1.904 -10.103 14.361 1.00 91.06 100 ALA A O 1
ATOM 811 N N . SER A 1 101 ? -3.369 -9.964 16.052 1.00 90.44 101 SER A N 1
ATOM 812 C 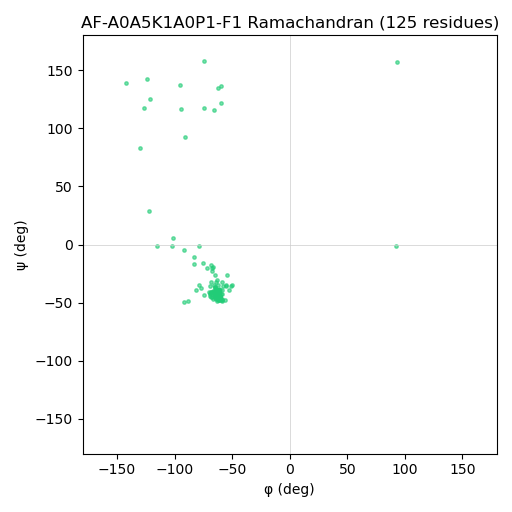CA . SER A 1 101 ? -3.331 -11.403 16.347 1.00 90.44 101 SER A CA 1
ATOM 813 C C . SER A 1 101 ? -3.930 -12.232 15.209 1.00 90.44 101 SER A C 1
ATOM 815 O O . SER A 1 101 ? -3.338 -13.237 14.816 1.00 90.44 101 SER A O 1
ATOM 817 N N . CYS A 1 102 ? -5.029 -11.775 14.600 1.00 87.88 102 CYS A N 1
ATOM 818 C CA . CYS A 1 102 ? -5.575 -12.383 13.386 1.00 87.88 102 CYS A CA 1
ATOM 819 C C . CYS A 1 102 ? -4.555 -12.364 12.235 1.00 87.88 102 CYS A C 1
ATOM 821 O O . CYS A 1 102 ? -4.304 -13.401 11.622 1.00 87.88 102 CYS A O 1
ATOM 823 N N . HIS A 1 103 ? -3.919 -11.215 11.975 1.00 86.69 103 HIS A N 1
ATOM 824 C CA . HIS A 1 103 ? -2.863 -11.093 10.961 1.00 86.69 103 HIS A CA 1
ATOM 825 C C . HIS A 1 103 ? -1.661 -12.003 11.244 1.00 86.69 103 HIS A C 1
ATOM 827 O O . HIS A 1 103 ? -1.114 -12.601 10.321 1.00 86.69 103 HIS A O 1
ATOM 833 N N . PHE A 1 104 ? -1.264 -12.143 12.508 1.00 87.69 104 PHE A N 1
ATOM 834 C CA . PHE A 1 104 ? -0.167 -13.017 12.907 1.00 87.69 104 PHE A CA 1
ATOM 835 C C . PHE A 1 104 ? -0.478 -14.486 12.603 1.00 87.69 104 PHE A C 1
ATOM 837 O O . PHE A 1 104 ? 0.348 -15.169 12.002 1.00 87.69 104 PHE A O 1
ATOM 844 N N . VAL A 1 105 ? -1.684 -14.963 12.924 1.00 86.19 105 VAL A N 1
ATOM 845 C CA . VAL A 1 105 ? -2.113 -16.329 12.576 1.00 86.19 105 VAL A CA 1
ATOM 846 C C . VAL A 1 105 ? -2.135 -16.526 11.059 1.00 86.19 105 VAL A C 1
ATOM 848 O O . VAL A 1 105 ? -1.621 -17.525 10.562 1.00 86.19 105 VAL A O 1
ATOM 851 N N . LEU A 1 106 ? -2.657 -15.551 10.308 1.00 82.81 106 LEU A N 1
ATOM 852 C CA . LEU A 1 106 ? 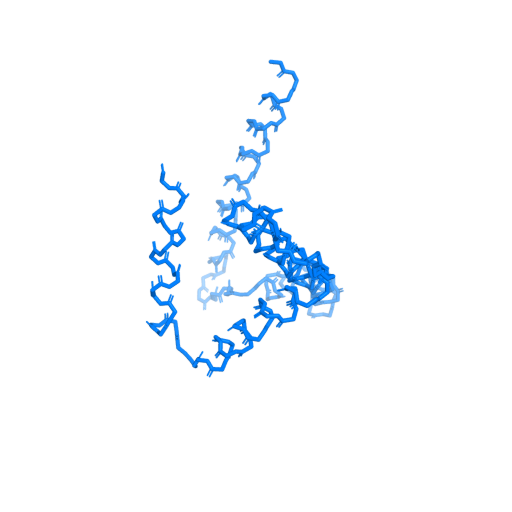-2.652 -15.599 8.843 1.00 82.81 106 LEU A CA 1
ATOM 853 C C . LEU A 1 106 ? -1.229 -15.618 8.266 1.00 82.81 106 LEU A C 1
ATOM 855 O O . LEU A 1 106 ? -0.991 -16.309 7.282 1.00 82.81 106 LEU A O 1
ATOM 859 N N . SER A 1 107 ? -0.272 -14.927 8.894 1.00 83.38 107 SER A N 1
ATOM 860 C CA . SER A 1 107 ? 1.131 -14.907 8.451 1.00 83.38 107 SER A CA 1
ATOM 861 C C . SER A 1 107 ? 1.850 -16.250 8.604 1.00 83.38 107 SER A C 1
ATOM 863 O O . SER A 1 107 ? 2.853 -16.485 7.937 1.00 83.38 107 SER A O 1
ATOM 865 N N . GLN A 1 108 ? 1.334 -17.148 9.450 1.00 81.81 108 GLN A N 1
ATOM 866 C CA . GLN A 1 108 ? 1.873 -18.499 9.611 1.00 81.81 108 GLN A CA 1
ATOM 867 C C . GLN A 1 108 ? 1.364 -19.480 8.547 1.00 81.81 108 GLN A C 1
ATOM 869 O O . GLN A 1 108 ? 1.884 -20.590 8.449 1.00 81.81 108 GLN A O 1
ATOM 874 N N . LEU A 1 109 ? 0.362 -19.101 7.745 1.00 78.69 109 LEU A N 1
ATOM 875 C CA . LEU A 1 109 ? -0.148 -19.945 6.670 1.00 78.69 109 LEU A CA 1
ATOM 876 C C . LEU A 1 109 ? 0.858 -19.950 5.503 1.00 78.69 109 LEU A C 1
ATOM 878 O O . LEU A 1 109 ? 1.084 -18.913 4.883 1.00 78.69 109 LEU A O 1
ATOM 882 N N . PRO A 1 110 ? 1.445 -21.107 5.150 1.00 60.72 110 PRO A N 1
ATOM 883 C CA . PRO A 1 110 ? 2.584 -21.166 4.233 1.00 60.72 110 PRO A CA 1
ATOM 884 C C . PRO A 1 110 ? 2.208 -21.029 2.750 1.00 60.72 110 PRO A C 1
ATOM 886 O O . PRO A 1 110 ? 3.089 -21.114 1.897 1.00 60.72 110 PRO A O 1
ATOM 889 N N . ASN A 1 111 ? 0.922 -20.889 2.403 1.00 69.38 111 ASN A N 1
ATOM 890 C CA . ASN A 1 111 ? 0.476 -21.044 1.020 1.00 69.38 111 ASN A CA 1
ATOM 891 C C . ASN A 1 111 ? -0.629 -20.057 0.615 1.00 69.38 111 ASN A C 1
ATOM 893 O O . ASN A 1 111 ? -1.595 -19.856 1.351 1.00 69.38 111 ASN A O 1
ATOM 897 N N . PHE A 1 112 ? -0.528 -19.511 -0.603 1.00 62.34 112 PHE A N 1
ATOM 898 C CA . PHE A 1 112 ? -1.512 -18.589 -1.188 1.00 62.34 112 PHE A CA 1
ATOM 899 C C . PHE A 1 112 ? -2.916 -19.203 -1.278 1.00 62.34 112 PHE A C 1
ATOM 901 O O . PHE A 1 112 ? -3.910 -18.507 -1.082 1.00 62.34 112 PHE A O 1
ATOM 908 N N . ASN A 1 113 ? -3.006 -20.522 -1.481 1.00 67.06 113 ASN A N 1
ATOM 909 C CA . ASN A 1 113 ? -4.286 -21.235 -1.486 1.00 67.06 113 ASN A CA 1
ATOM 910 C C . ASN A 1 113 ? -5.014 -21.179 -0.133 1.00 67.06 113 ASN A C 1
ATOM 912 O O . ASN A 1 113 ? -6.243 -21.139 -0.112 1.00 67.06 113 ASN A O 1
ATOM 916 N N . SER A 1 114 ? -4.289 -21.097 0.986 1.00 64.94 114 SER A N 1
ATOM 917 C CA . SER A 1 114 ? -4.882 -20.986 2.326 1.00 64.94 114 SER A CA 1
ATOM 918 C C . SER A 1 114 ? -5.444 -19.589 2.621 1.00 64.94 114 SER A C 1
ATOM 920 O O . SER A 1 114 ? -6.236 -19.434 3.545 1.00 64.94 114 SER A O 1
ATOM 922 N N . ILE A 1 115 ? -5.066 -18.577 1.829 1.00 72.88 115 ILE A N 1
ATOM 923 C CA . ILE A 1 115 ? -5.522 -17.180 1.951 1.00 72.88 115 ILE A CA 1
ATOM 924 C C . ILE A 1 115 ? -6.591 -16.851 0.890 1.00 72.88 115 ILE A C 1
ATOM 926 O O . ILE A 1 115 ? -7.177 -15.771 0.905 1.00 72.88 115 ILE A O 1
ATOM 930 N N . SER A 1 116 ? -6.940 -17.805 0.020 1.00 78.06 116 SER A N 1
ATOM 931 C CA . SER A 1 116 ? -7.969 -17.639 -1.018 1.00 78.06 116 SER A CA 1
ATOM 932 C C . SER A 1 116 ? -9.300 -17.094 -0.482 1.00 78.06 116 SER A C 1
ATOM 934 O O . SER A 1 116 ? -9.917 -16.257 -1.135 1.00 78.06 116 SER A O 1
ATOM 936 N N . GLY A 1 117 ? -9.709 -17.481 0.732 1.00 78.31 117 GLY A N 1
ATOM 937 C CA . GLY A 1 117 ? -10.902 -16.937 1.390 1.00 78.31 117 GLY A CA 1
ATOM 938 C C . GLY A 1 117 ? -10.809 -15.437 1.702 1.00 78.31 117 GLY A C 1
ATOM 939 O O . GLY A 1 117 ? -11.779 -14.707 1.510 1.00 78.31 117 GLY A O 1
ATOM 940 N N . VAL A 1 118 ? -9.634 -14.950 2.113 1.00 82.31 118 VAL A N 1
ATOM 941 C CA . VAL A 1 118 ? -9.388 -13.514 2.330 1.00 82.31 118 VAL A CA 1
ATOM 942 C C . VAL A 1 118 ? -9.373 -12.775 0.993 1.00 82.31 118 VAL A C 1
ATOM 944 O O . VAL A 1 118 ? -9.973 -11.709 0.878 1.00 82.31 118 VAL A O 1
ATOM 947 N N . SER A 1 119 ? -8.748 -13.354 -0.037 1.00 84.56 119 SER A N 1
ATOM 948 C CA . SER A 1 119 ? -8.753 -12.790 -1.392 1.00 84.56 119 SER A CA 1
ATOM 949 C C . SER A 1 119 ? -10.164 -12.703 -1.978 1.00 84.56 119 SER A C 1
ATOM 951 O O . SER A 1 119 ? -10.505 -11.696 -2.591 1.00 84.56 119 SER A O 1
ATOM 953 N N . LEU A 1 120 ? -11.004 -13.717 -1.750 1.00 85.62 120 LEU A N 1
ATOM 954 C CA . LEU A 1 120 ? -12.403 -13.716 -2.175 1.00 85.62 120 LEU A CA 1
ATOM 955 C C . LEU A 1 120 ? -13.201 -12.617 -1.465 1.00 85.62 120 LEU A C 1
ATOM 957 O O . LEU A 1 120 ? -13.916 -11.865 -2.120 1.00 85.62 120 LEU A O 1
ATOM 961 N N . ALA A 1 121 ? -13.053 -12.486 -0.144 1.00 85.00 121 ALA A N 1
ATOM 962 C CA . ALA A 1 121 ? -13.702 -11.415 0.607 1.00 85.00 121 ALA A CA 1
ATOM 963 C C . ALA A 1 121 ? -13.263 -10.029 0.104 1.00 85.00 121 ALA A C 1
ATOM 965 O O . ALA A 1 121 ? -14.101 -9.154 -0.099 1.00 85.00 121 ALA A O 1
ATOM 966 N N . ALA A 1 122 ? -11.968 -9.843 -0.167 1.00 84.75 122 ALA A N 1
ATOM 967 C CA . ALA A 1 122 ? -11.450 -8.605 -0.741 1.00 84.75 122 ALA A CA 1
ATOM 968 C C . ALA A 1 122 ? -12.046 -8.313 -2.129 1.00 84.75 122 ALA A C 1
ATOM 970 O O . ALA A 1 122 ? -12.400 -7.167 -2.406 1.00 84.75 122 ALA A O 1
ATOM 971 N N . ALA A 1 123 ? -12.205 -9.334 -2.977 1.00 87.25 123 ALA A N 1
ATOM 972 C CA . ALA A 1 123 ? -12.835 -9.193 -4.287 1.00 87.25 123 ALA A CA 1
ATOM 973 C C . ALA A 1 123 ? -14.309 -8.769 -4.178 1.00 87.25 123 ALA A C 1
ATOM 975 O O . ALA A 1 123 ? -14.720 -7.854 -4.882 1.00 87.25 123 ALA A O 1
ATOM 976 N N . VAL A 1 124 ? -15.081 -9.367 -3.264 1.00 89.88 124 VAL A N 1
ATOM 977 C CA . VAL A 1 124 ? -16.487 -8.991 -3.017 1.00 89.88 124 VAL A CA 1
ATOM 978 C C . VAL A 1 124 ? -16.604 -7.559 -2.494 1.00 89.88 124 VAL A C 1
ATOM 980 O O . VAL A 1 124 ? -17.495 -6.834 -2.909 1.00 89.88 124 VAL A O 1
ATOM 983 N N . MET A 1 125 ? -15.701 -7.135 -1.608 1.00 85.94 125 MET A N 1
ATOM 984 C CA . MET A 1 125 ? -15.696 -5.774 -1.053 1.00 85.94 125 MET A CA 1
ATOM 985 C C . MET A 1 125 ? -15.251 -4.698 -2.055 1.00 85.94 125 MET A C 1
ATOM 987 O O . MET A 1 125 ? -15.494 -3.518 -1.817 1.00 85.94 125 MET A O 1
ATOM 991 N N . SER A 1 126 ? -14.548 -5.090 -3.122 1.00 82.94 126 SER A N 1
ATOM 992 C CA . SER A 1 126 ? -14.050 -4.177 -4.161 1.00 82.94 126 SER A CA 1
ATOM 993 C C . SER A 1 126 ? -15.021 -4.009 -5.336 1.00 82.94 126 SER A C 1
ATOM 995 O O . SER A 1 126 ? -14.726 -3.228 -6.242 1.00 82.94 126 SER A O 1
ATOM 997 N N . LEU A 1 127 ? -16.123 -4.766 -5.337 1.00 64.81 127 LEU A N 1
ATOM 998 C CA . LEU A 1 127 ? -17.187 -4.755 -6.344 1.00 64.81 127 LEU A CA 1
ATOM 999 C C . LEU A 1 127 ? -18.281 -3.756 -5.951 1.00 64.81 127 LEU A C 1
ATOM 1001 O O . LEU A 1 127 ? -18.756 -3.038 -6.858 1.00 64.81 127 LEU A O 1
#

Solvent-accessible surface area (backbone atoms only — not comparable to full-atom values): 7194 Å² total; per-residue (Å²): 107,72,68,57,53,52,52,55,51,51,52,53,51,51,52,52,53,52,52,52,50,59,55,57,26,57,7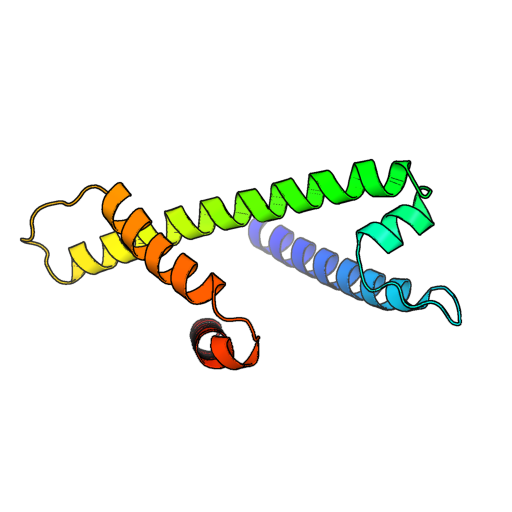0,45,94,94,49,77,49,88,44,72,46,56,50,27,19,69,76,58,35,75,64,58,11,38,67,55,43,49,59,55,51,50,52,50,55,54,50,51,54,53,51,48,43,53,50,50,8,50,52,51,47,54,50,48,50,68,78,40,76,85,57,82,90,71,63,60,68,58,36,25,51,55,49,45,50,55,51,51,58,57,69,67,53,93,45,74,78,80,44,44,68,60,55,50,52,52,53,62,75,73,107

Secondary structure (DSSP, 8-state):
-HHHHHHHHHHHHHHHHHHHHHHHHTSBTTB---SHHHHHHHHH-TTHHHHHHHHHHHHHHHHHHHHHHHHHHHHHHHHHHHH-TTS----HHHHHHHHHHHHHHHHT---HHHHHHHHHHHHHHT-

Radius of gyration: 20.46 Å; Cα contacts (8 Å, |Δi|>4): 56; chains: 1; bounding box: 49×41×53 Å